Protein AF-A0A920SDX6-F1 (afdb_monomer_lite)

Sequence (44 aa):
MAKVFVLGGGTPTPPEYRFGSAHALRIGEEVLMFDCGPAATISW

Secondary structure (DSSP, 8-state):
-EEEEEEE---SS--TTSPPSEEEEEETTEEEEE---TTTT---

Structure (mmCIF, N/CA/C/O backbone):
data_AF-A0A920SDX6-F1
#
_entry.id   AF-A0A920SDX6-F1
#
loop_
_atom_site.group_PDB
_atom_site.id
_atom_site.type_symbol
_atom_site.label_atom_id
_atom_site.label_alt_id
_atom_site.label_comp_id
_atom_site.label_asym_id
_atom_site.label_entity_id
_atom_site.label_seq_id
_atom_site.pdbx_PDB_ins_code
_atom_site.Cartn_x
_atom_site.Cartn_y
_atom_site.Cartn_z
_atom_site.occupancy
_atom_site.B_iso_or_equiv
_atom_site.auth_seq_id
_atom_site.auth_comp_id
_atom_site.auth_asym_id
_atom_site.auth_atom_id
_atom_site.pdbx_PDB_model_num
ATOM 1 N N . MET A 1 1 ? -10.531 -7.051 16.058 1.00 87.56 1 MET A N 1
ATOM 2 C CA . MET A 1 1 ? -9.152 -7.386 15.635 1.00 87.56 1 MET A CA 1
ATOM 3 C 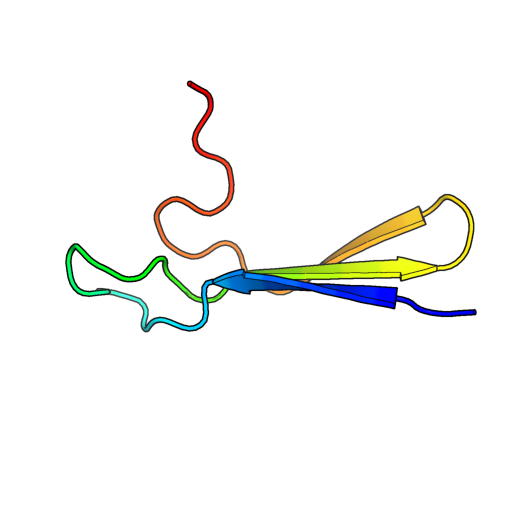C . MET A 1 1 ? -8.851 -6.615 14.360 1.00 87.56 1 MET A C 1
ATOM 5 O O . MET A 1 1 ? -9.732 -6.543 13.512 1.00 87.56 1 MET A O 1
ATOM 9 N N . ALA A 1 2 ? -7.670 -6.009 14.254 1.00 95.88 2 ALA A N 1
ATOM 10 C CA . ALA A 1 2 ? -7.261 -5.287 13.053 1.00 95.88 2 ALA A CA 1
ATOM 11 C C . ALA A 1 2 ? -6.694 -6.260 12.006 1.00 95.88 2 ALA A C 1
ATOM 13 O O . ALA A 1 2 ? -5.969 -7.189 12.370 1.00 95.88 2 ALA A O 1
ATOM 14 N N . LYS A 1 3 ? -7.018 -6.055 10.724 1.00 98.06 3 LYS A N 1
ATOM 15 C CA . LYS A 1 3 ? -6.477 -6.845 9.606 1.00 98.06 3 LYS A CA 1
ATOM 16 C C . LYS A 1 3 ? -5.869 -5.926 8.555 1.00 98.06 3 LYS A C 1
ATOM 18 O O . LYS A 1 3 ? -6.537 -5.005 8.098 1.00 98.06 3 LYS A O 1
ATOM 23 N N . VAL A 1 4 ? -4.634 -6.217 8.153 1.00 97.44 4 VAL A N 1
ATOM 24 C CA . VAL A 1 4 ? -3.945 -5.526 7.056 1.00 97.44 4 VAL A CA 1
ATOM 25 C C . VAL A 1 4 ? -4.062 -6.360 5.783 1.00 97.44 4 VAL A C 1
ATOM 27 O O . VAL A 1 4 ? -3.812 -7.565 5.798 1.00 97.44 4 VAL A O 1
ATOM 30 N N . PHE A 1 5 ? -4.430 -5.713 4.686 1.00 96.81 5 PHE A N 1
ATOM 31 C CA . PHE A 1 5 ? -4.374 -6.244 3.332 1.00 96.81 5 PHE A CA 1
ATOM 32 C C . PHE A 1 5 ? -3.259 -5.514 2.591 1.00 96.81 5 PHE A C 1
ATOM 34 O O . PHE A 1 5 ? -3.287 -4.289 2.482 1.00 96.81 5 PHE A O 1
ATOM 41 N N . VAL A 1 6 ? -2.280 -6.264 2.092 1.00 96.06 6 VAL A N 1
ATOM 42 C CA . VAL A 1 6 ? -1.237 -5.728 1.214 1.00 96.06 6 VAL A CA 1
ATOM 43 C C . VAL A 1 6 ? -1.770 -5.815 -0.211 1.00 96.06 6 VAL A C 1
ATOM 45 O O . VAL A 1 6 ? -1.905 -6.915 -0.743 1.00 96.06 6 VAL A O 1
ATOM 48 N N . LEU A 1 7 ? -2.126 -4.672 -0.796 1.00 94.38 7 LEU A N 1
ATOM 49 C CA . LEU A 1 7 ? -2.646 -4.589 -2.167 1.00 94.38 7 LEU A CA 1
ATOM 50 C C . LEU A 1 7 ? -1.500 -4.398 -3.168 1.00 94.38 7 LEU A C 1
ATOM 52 O O . LEU A 1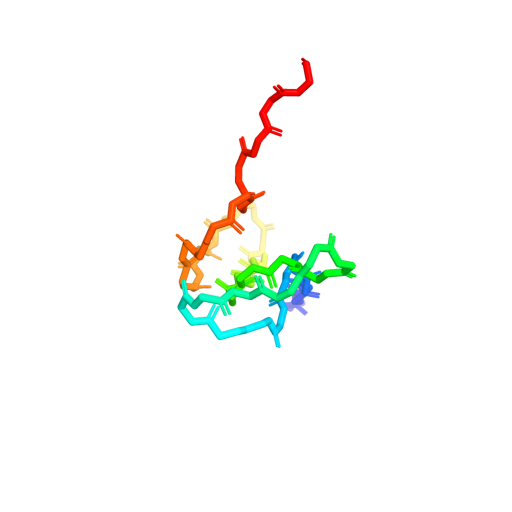 7 ? -1.527 -4.943 -4.26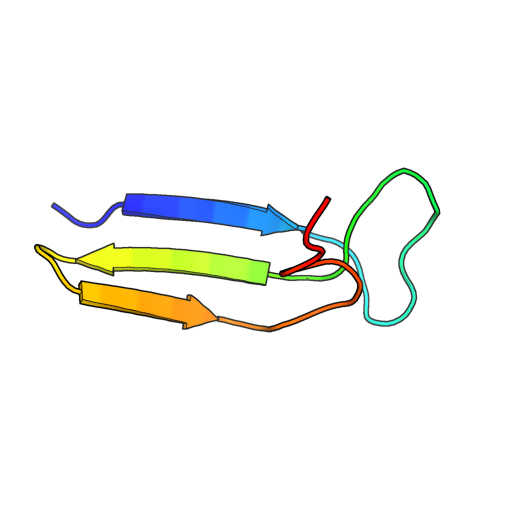8 1.00 94.38 7 LEU A O 1
ATOM 56 N N . GLY A 1 8 ? -0.460 -3.675 -2.752 1.00 94.31 8 GLY A N 1
ATOM 57 C CA . GLY A 1 8 ? 0.770 -3.510 -3.508 1.00 94.31 8 GLY A CA 1
ATOM 58 C C . GLY A 1 8 ? 1.908 -2.977 -2.637 1.00 94.31 8 GLY A C 1
ATOM 59 O O . GLY A 1 8 ? 1.691 -2.327 -1.616 1.00 94.31 8 GLY A O 1
ATOM 60 N N . GLY A 1 9 ? 3.141 -3.293 -3.032 1.00 94.69 9 GLY A N 1
ATOM 61 C CA . GLY A 1 9 ? 4.372 -2.952 -2.304 1.00 94.69 9 GLY A CA 1
ATOM 62 C C . GLY A 1 9 ? 5.473 -2.426 -3.224 1.00 94.69 9 GLY A C 1
ATOM 63 O O . GLY A 1 9 ? 6.658 -2.652 -2.979 1.00 94.69 9 GLY A O 1
ATOM 64 N N . GLY A 1 10 ? 5.084 -1.846 -4.359 1.00 92.50 10 GLY A N 1
ATOM 65 C CA . GLY A 1 10 ? 5.986 -1.237 -5.331 1.00 92.50 10 GLY A CA 1
ATOM 66 C C . GLY A 1 10 ? 6.359 0.203 -4.986 1.00 92.50 10 GLY A C 1
ATOM 67 O O . GLY A 1 10 ? 6.043 0.722 -3.920 1.00 92.50 10 GLY A O 1
ATOM 68 N N . THR A 1 11 ? 7.050 0.843 -5.921 1.00 89.56 11 THR A N 1
ATOM 69 C CA . THR A 1 11 ? 7.473 2.249 -5.863 1.00 89.56 11 THR A CA 1
ATOM 70 C C . THR A 1 11 ? 6.508 3.128 -6.679 1.00 89.56 11 THR A C 1
ATOM 72 O O . THR A 1 11 ? 5.613 2.585 -7.330 1.00 89.56 11 THR A O 1
ATOM 75 N N . PRO A 1 12 ? 6.663 4.471 -6.692 1.00 86.69 12 PRO A N 1
ATOM 76 C CA . PRO A 1 12 ? 5.823 5.350 -7.518 1.00 86.69 12 PRO A CA 1
ATOM 77 C C . PRO A 1 12 ? 5.823 5.011 -9.018 1.00 86.69 12 PRO A C 1
ATOM 79 O O . PRO A 1 12 ? 4.829 5.253 -9.694 1.00 86.69 12 PRO A O 1
ATOM 82 N N . THR A 1 13 ? 6.903 4.399 -9.517 1.00 91.00 13 THR A N 1
ATOM 83 C CA . THR A 1 13 ? 7.021 3.878 -10.888 1.00 91.00 13 THR A CA 1
ATOM 84 C C . THR A 1 13 ? 7.324 2.378 -10.824 1.00 91.00 13 THR A C 1
ATOM 86 O O . THR A 1 13 ? 8.493 1.985 -10.889 1.00 91.00 13 THR A O 1
ATOM 89 N N . PRO A 1 14 ? 6.311 1.527 -10.598 1.00 86.81 14 PRO A N 1
ATOM 90 C CA . PRO A 1 14 ? 6.534 0.115 -10.336 1.00 86.81 14 PRO A CA 1
ATOM 91 C C . PRO A 1 14 ? 6.763 -0.682 -11.641 1.00 86.81 14 PRO A C 1
ATOM 93 O O . PRO A 1 14 ? 6.300 -0.267 -12.704 1.00 86.81 14 PRO A O 1
ATOM 96 N N . PRO A 1 15 ? 7.477 -1.824 -11.589 1.00 89.56 15 PRO A N 1
ATOM 97 C CA . PRO A 1 15 ? 7.637 -2.712 -12.740 1.00 89.56 15 PRO A CA 1
ATOM 98 C C . PRO A 1 15 ? 6.338 -3.481 -13.033 1.00 89.56 15 PRO A C 1
ATOM 100 O O . PRO A 1 15 ? 5.508 -3.658 -12.150 1.00 89.56 15 PRO A O 1
ATOM 103 N N . GLU A 1 16 ? 6.195 -4.028 -14.241 1.00 90.69 16 GLU A N 1
ATOM 104 C CA . GLU A 1 16 ? 4.949 -4.662 -14.724 1.00 90.69 16 GLU A CA 1
ATOM 105 C C . GLU A 1 16 ? 4.404 -5.800 -13.837 1.00 90.69 16 GLU A C 1
ATOM 107 O O . GLU A 1 16 ? 3.203 -6.044 -13.804 1.00 90.69 16 GLU A O 1
ATOM 112 N N . TYR A 1 17 ? 5.267 -6.488 -13.084 1.00 90.75 17 TYR A N 1
ATOM 113 C CA . TYR A 1 17 ? 4.890 -7.610 -12.215 1.00 90.75 17 TYR A CA 1
ATOM 114 C C . TYR A 1 17 ? 4.529 -7.197 -10.776 1.00 90.75 17 TYR A C 1
ATOM 116 O O . TYR A 1 17 ? 4.349 -8.061 -9.912 1.00 90.75 17 TYR A O 1
ATOM 124 N N . ARG A 1 18 ? 4.481 -5.896 -10.466 1.00 91.94 18 ARG A N 1
ATOM 125 C CA . ARG A 1 18 ? 4.198 -5.395 -9.115 1.00 91.94 18 ARG A CA 1
ATOM 126 C C . ARG A 1 18 ? 3.383 -4.107 -9.175 1.00 91.94 18 ARG A C 1
ATOM 128 O O . ARG A 1 18 ? 3.721 -3.195 -9.908 1.00 91.94 18 ARG A O 1
ATOM 135 N N . PHE A 1 19 ? 2.355 -3.990 -8.344 1.00 94.25 19 PHE A N 1
ATOM 136 C CA . PHE A 1 19 ? 1.606 -2.737 -8.203 1.00 94.25 19 PHE A CA 1
ATOM 137 C C . PHE A 1 19 ? 2.307 -1.748 -7.272 1.00 94.25 19 PHE A C 1
ATOM 139 O O . PHE A 1 19 ? 3.155 -2.145 -6.464 1.00 94.25 19 PHE A O 1
ATOM 146 N N . GLY A 1 20 ? 1.955 -0.463 -7.382 1.00 95.19 20 GLY A N 1
ATOM 147 C CA . GLY A 1 20 ? 2.461 0.581 -6.486 1.00 95.19 20 GLY A CA 1
ATOM 148 C C . GLY A 1 20 ? 2.114 0.310 -5.018 1.00 95.19 20 GLY A C 1
ATOM 149 O O . GLY A 1 20 ? 1.368 -0.619 -4.712 1.00 95.19 20 GLY A O 1
ATOM 150 N N . SER A 1 21 ? 2.663 1.089 -4.086 1.00 95.69 21 SER A N 1
ATOM 151 C CA . SER A 1 21 ? 2.332 0.921 -2.667 1.00 95.69 21 SER A CA 1
ATOM 152 C C . SER A 1 21 ? 0.839 1.162 -2.417 1.00 95.69 21 SER A C 1
ATOM 154 O O . SER A 1 21 ? 0.277 2.171 -2.844 1.00 95.69 21 SER A O 1
ATOM 156 N N . ALA A 1 22 ? 0.184 0.208 -1.755 1.00 96.00 22 ALA A N 1
ATOM 157 C CA . ALA A 1 22 ? -1.204 0.323 -1.319 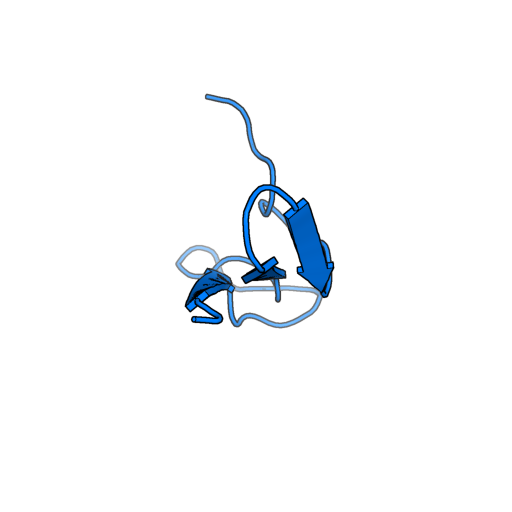1.00 96.00 22 ALA A CA 1
ATOM 158 C C . ALA A 1 22 ? -1.511 -0.726 -0.245 1.00 96.00 22 ALA A C 1
ATOM 160 O O . ALA A 1 22 ? -1.280 -1.926 -0.435 1.00 96.00 22 ALA A O 1
ATOM 161 N N . HIS A 1 23 ? -2.069 -0.277 0.877 1.00 96.50 23 HIS A N 1
ATOM 162 C CA . HIS A 1 23 ? -2.472 -1.134 1.987 1.00 96.50 23 HIS A CA 1
ATOM 163 C C . HIS A 1 23 ? -3.863 -0.743 2.476 1.00 96.50 23 HIS A C 1
ATOM 165 O O . HIS A 1 23 ? -4.161 0.439 2.630 1.00 96.50 23 HIS A O 1
ATOM 171 N N . ALA A 1 24 ? -4.698 -1.733 2.782 1.00 97.06 24 ALA A N 1
ATOM 172 C CA . ALA A 1 24 ? -5.978 -1.502 3.440 1.00 97.06 24 ALA A CA 1
ATOM 173 C C . ALA A 1 24 ? -5.947 -2.065 4.862 1.00 97.06 24 ALA A C 1
ATOM 175 O O . ALA A 1 24 ? -5.566 -3.215 5.084 1.00 97.06 24 ALA A O 1
ATOM 176 N N . LEU A 1 25 ? -6.362 -1.261 5.832 1.00 98.12 25 LEU A N 1
ATOM 177 C CA . LEU A 1 25 ? -6.509 -1.650 7.226 1.00 98.12 25 LEU A CA 1
ATOM 178 C C . LEU A 1 25 ? -7.997 -1.741 7.548 1.00 98.12 25 LEU A C 1
ATOM 180 O O . LEU A 1 25 ? -8.705 -0.737 7.517 1.00 98.12 25 LEU A O 1
ATOM 184 N N . ARG A 1 26 ? -8.468 -2.939 7.893 1.00 98.06 26 ARG A N 1
ATOM 185 C CA . ARG A 1 26 ? -9.826 -3.137 8.399 1.00 98.06 26 ARG A CA 1
ATOM 186 C C . ARG A 1 26 ? -9.831 -3.120 9.920 1.00 98.06 26 ARG A C 1
ATOM 188 O O . ARG A 1 26 ? -9.137 -3.930 10.547 1.00 98.06 26 ARG A O 1
ATOM 195 N N . ILE A 1 27 ? -10.657 -2.250 10.497 1.00 97.81 27 ILE A N 1
ATOM 196 C CA . ILE A 1 27 ? -10.922 -2.171 11.938 1.00 97.81 27 ILE A CA 1
ATOM 197 C C . ILE A 1 27 ? -12.439 -2.178 12.131 1.00 97.81 27 ILE A C 1
ATOM 199 O O . ILE A 1 27 ? -13.115 -1.193 11.868 1.00 97.81 27 ILE A O 1
ATOM 203 N N . GLY A 1 28 ? -12.981 -3.310 12.587 1.00 96.31 28 GLY A N 1
ATOM 204 C CA . GLY A 1 28 ? -14.433 -3.495 12.644 1.00 96.31 28 GLY A CA 1
ATOM 205 C C . GLY A 1 28 ? -15.041 -3.501 11.238 1.00 96.31 28 GLY A C 1
ATOM 206 O O . GLY A 1 28 ? -14.664 -4.327 10.396 1.00 96.31 28 GLY A O 1
ATOM 207 N N . GLU A 1 29 ? -15.981 -2.591 11.000 1.00 96.94 29 GLU A N 1
ATOM 208 C CA . GLU A 1 29 ? -16.635 -2.390 9.699 1.00 96.94 29 GLU A CA 1
ATOM 209 C C . GLU A 1 29 ? -15.926 -1.344 8.831 1.00 96.94 29 GLU A C 1
ATOM 211 O O . GLU A 1 29 ? -16.104 -1.342 7.616 1.00 96.94 29 GLU A O 1
ATOM 216 N N . GLU A 1 30 ? -15.055 -0.534 9.431 1.00 97.75 30 GLU A N 1
ATOM 217 C CA . GLU A 1 30 ? -14.321 0.519 8.739 1.00 97.75 30 GLU A CA 1
ATOM 218 C C . GLU A 1 30 ? -13.120 -0.038 7.971 1.00 97.75 30 GLU A C 1
ATOM 220 O O . GLU A 1 30 ? -12.420 -0.958 8.426 1.00 97.75 30 GLU A O 1
ATOM 225 N N 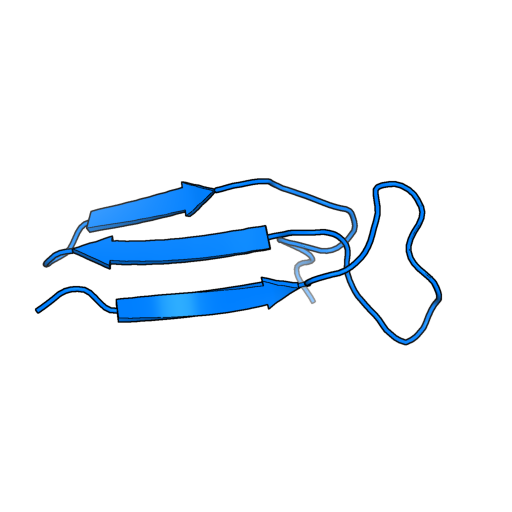. VAL A 1 31 ? -12.851 0.570 6.815 1.00 97.44 31 VAL A N 1
ATOM 226 C CA . VAL A 1 31 ? -11.676 0.287 5.987 1.00 97.44 31 VAL A CA 1
ATOM 227 C C . VAL A 1 31 ? -10.923 1.585 5.733 1.00 97.44 31 VAL A C 1
ATOM 229 O O . VAL A 1 31 ? -11.436 2.502 5.099 1.00 97.44 31 VAL A O 1
ATOM 232 N N . LEU A 1 32 ? -9.681 1.642 6.211 1.00 97.44 32 LEU A N 1
ATOM 233 C CA . LEU A 1 32 ? -8.768 2.756 5.982 1.00 97.44 32 LEU A CA 1
ATOM 234 C C . LEU A 1 32 ? -7.750 2.365 4.914 1.00 97.44 32 LEU A C 1
ATOM 236 O O . LEU A 1 32 ? -7.154 1.290 4.993 1.00 97.44 32 LEU A O 1
ATOM 240 N N . MET A 1 33 ? -7.525 3.243 3.942 1.00 96.19 33 MET A N 1
ATOM 241 C CA . MET A 1 33 ? -6.534 3.042 2.890 1.00 96.19 33 MET A CA 1
ATOM 242 C C . MET A 1 33 ? -5.292 3.887 3.160 1.00 96.19 33 MET A C 1
ATOM 244 O O . MET A 1 33 ? -5.387 5.088 3.408 1.00 96.19 33 MET A O 1
ATOM 248 N N . PHE A 1 34 ? -4.133 3.239 3.108 1.00 96.06 34 PHE A N 1
ATOM 249 C CA . PHE A 1 34 ? -2.820 3.857 3.221 1.00 96.06 34 PHE A CA 1
ATOM 250 C C . PHE A 1 34 ? -2.103 3.685 1.879 1.00 96.06 34 PHE A C 1
ATOM 252 O O . PHE A 1 34 ? -1.869 2.555 1.443 1.00 96.06 34 PHE A O 1
ATOM 259 N N . ASP A 1 35 ? -1.770 4.816 1.256 1.00 95.12 35 ASP A N 1
ATOM 260 C CA . ASP A 1 35 ? -1.340 4.963 -0.141 1.00 95.12 35 ASP A CA 1
ATOM 261 C C . ASP A 1 35 ? -2.369 4.529 -1.203 1.00 95.12 35 ASP A C 1
ATOM 263 O O . ASP A 1 35 ? -3.306 3.776 -0.950 1.00 95.12 35 ASP A O 1
ATOM 267 N N . CYS A 1 36 ? -2.179 5.040 -2.423 1.00 94.25 36 CYS A N 1
ATOM 268 C CA . CYS A 1 36 ? -2.954 4.714 -3.624 1.00 94.25 36 CYS A CA 1
ATOM 269 C C . CYS A 1 36 ? -2.028 4.695 -4.849 1.00 94.25 36 CYS A C 1
ATOM 271 O O . CYS A 1 36 ? -2.168 5.490 -5.781 1.00 94.25 36 CYS A O 1
ATOM 273 N N . GLY A 1 37 ? -0.999 3.850 -4.803 1.00 93.31 37 GLY A N 1
ATOM 274 C CA . GLY A 1 37 ? -0.050 3.719 -5.901 1.00 93.31 37 GLY A CA 1
ATOM 275 C C . GLY A 1 37 ? -0.700 3.213 -7.199 1.00 93.31 37 GLY A C 1
ATOM 276 O O . GLY A 1 37 ? -1.848 2.754 -7.195 1.00 93.31 37 GLY A O 1
ATOM 277 N N . PRO A 1 38 ? 0.028 3.260 -8.330 1.00 94.19 38 PRO A N 1
ATOM 278 C CA . PRO A 1 38 ? -0.486 2.788 -9.612 1.00 94.19 38 PRO A CA 1
ATOM 279 C C . PRO A 1 38 ? -1.116 1.390 -9.527 1.00 94.19 38 PRO A C 1
ATOM 281 O O . PRO A 1 38 ? -0.537 0.478 -8.931 1.00 94.19 38 PRO A O 1
ATOM 284 N N . ALA A 1 39 ? -2.292 1.255 -10.150 1.00 92.19 39 ALA A N 1
ATOM 285 C CA . ALA A 1 39 ? -3.139 0.058 -10.189 1.00 92.19 39 ALA A CA 1
ATOM 286 C C . ALA A 1 39 ? -3.809 -0.377 -8.862 1.00 92.19 39 ALA A C 1
ATOM 288 O O . ALA A 1 39 ? -4.437 -1.432 -8.836 1.00 92.19 39 ALA A O 1
ATOM 289 N N . ALA A 1 40 ? -3.775 0.429 -7.790 1.00 92.50 40 ALA A N 1
ATOM 290 C CA . ALA A 1 40 ? -4.388 0.072 -6.498 1.00 92.50 40 ALA A CA 1
ATOM 291 C C . ALA A 1 40 ? -5.911 -0.189 -6.542 1.00 92.50 40 ALA A C 1
ATOM 293 O O . ALA A 1 40 ? -6.420 -0.972 -5.743 1.00 92.50 40 ALA A O 1
ATOM 294 N N . THR A 1 41 ? -6.640 0.458 -7.455 1.00 87.81 41 THR A N 1
ATOM 295 C CA . THR A 1 41 ? -8.111 0.389 -7.550 1.00 87.81 41 THR A CA 1
ATOM 296 C C . THR A 1 41 ? -8.604 -0.044 -8.927 1.00 87.81 41 THR A C 1
ATOM 298 O O . THR A 1 41 ? -9.756 0.224 -9.268 1.00 87.81 41 THR A O 1
ATOM 301 N N . ILE A 1 42 ? -7.746 -0.668 -9.747 1.00 79.81 42 ILE A N 1
ATOM 302 C CA . ILE A 1 42 ? -8.120 -0.974 -11.129 1.00 79.81 42 ILE A CA 1
ATOM 303 C C . ILE A 1 42 ? -9.364 -1.876 -11.142 1.00 79.81 42 ILE A C 1
ATOM 305 O O . ILE A 1 42 ? -9.394 -2.952 -10.545 1.00 79.81 42 ILE A O 1
ATOM 309 N N . SER A 1 43 ? -10.421 -1.381 -11.775 1.00 53.09 43 SER A N 1
ATOM 310 C CA . SER A 1 43 ? -11.649 -2.120 -12.020 1.00 53.09 43 SER A CA 1
ATOM 311 C C . SER A 1 43 ? -11.452 -2.925 -13.298 1.00 53.09 43 SER A C 1
ATOM 313 O O . SER A 1 43 ? -11.182 -2.332 -14.343 1.00 53.0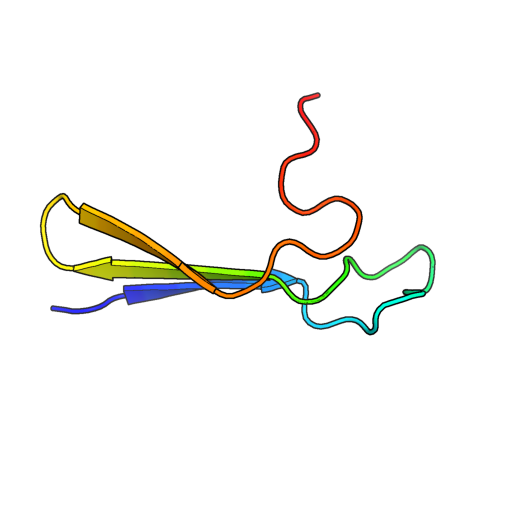9 43 SER A O 1
ATOM 315 N N . TRP A 1 44 ? -11.542 -4.250 -13.198 1.00 49.31 44 TRP A N 1
ATOM 316 C CA . TRP A 1 44 ? -11.721 -5.105 -14.370 1.00 49.31 44 TRP A CA 1
ATOM 317 C C . TRP A 1 44 ? -13.080 -4.834 -15.012 1.00 49.31 44 TRP A C 1
ATOM 319 O O . TRP A 1 44 ? -14.058 -4.675 -14.243 1.00 49.31 44 TRP A O 1
#

Radius of gyration: 11.22 Å; chains: 1; bounding box: 24×13×30 Å

pLDDT: mean 91.89, std 9.68, range [49.31, 98.12]

Foldseek 3Di:
DKDKDFLFDADLDGDPVTWHGWMWIDDPNDIDIDDDHHPSDDDD